Protein AF-A0A6C0KSQ7-F1 (afdb_monomer_lite)

pLDDT: mean 80.18, std 15.57, range [41.34, 97.38]

Radius of gyration: 13.92 Å; chains: 1; bounding box: 39×26×35 Å

Structure (mmCIF, N/CA/C/O backbone):
data_AF-A0A6C0KSQ7-F1
#
_entry.id   AF-A0A6C0KSQ7-F1
#
loop_
_atom_site.group_PDB
_atom_site.id
_atom_site.type_symbol
_atom_site.label_atom_id
_atom_site.label_alt_id
_atom_site.label_comp_id
_atom_site.label_asym_id
_atom_site.label_entity_id
_atom_site.label_seq_id
_atom_site.pdbx_PDB_ins_code
_atom_site.Cartn_x
_atom_site.Cartn_y
_atom_site.Cartn_z
_atom_site.occupancy
_atom_site.B_iso_or_equiv
_atom_site.auth_seq_id
_atom_site.auth_comp_id
_atom_site.auth_asym_id
_atom_site.auth_atom_id
_atom_site.pdbx_PDB_model_num
ATOM 1 N N . MET A 1 1 ? -7.533 5.084 -9.221 1.00 71.31 1 MET A N 1
ATOM 2 C CA . MET A 1 1 ? -8.174 4.295 -8.148 1.00 71.31 1 MET A CA 1
ATOM 3 C C . MET A 1 1 ? -7.887 4.978 -6.829 1.00 71.31 1 MET A C 1
ATOM 5 O O . MET A 1 1 ? -6.736 5.331 -6.601 1.00 71.31 1 MET A O 1
ATOM 9 N N . LEU A 1 2 ? -8.897 5.178 -5.988 1.00 74.69 2 LEU A N 1
ATOM 10 C CA . LEU A 1 2 ? -8.721 5.735 -4.649 1.00 74.69 2 LEU A CA 1
ATOM 11 C C . LEU A 1 2 ? -8.978 4.636 -3.612 1.00 74.69 2 LEU A C 1
ATOM 13 O O . LEU A 1 2 ? -9.936 3.876 -3.737 1.00 74.69 2 LEU A O 1
ATOM 17 N N . ILE A 1 3 ? -8.118 4.544 -2.597 1.00 82.00 3 ILE A N 1
ATOM 18 C CA . ILE A 1 3 ? -8.268 3.590 -1.493 1.00 82.00 3 ILE A CA 1
ATOM 19 C C . ILE A 1 3 ? -8.743 4.364 -0.269 1.00 82.00 3 ILE A C 1
ATOM 21 O O . ILE A 1 3 ? -8.006 5.170 0.303 1.00 82.00 3 ILE A O 1
ATOM 25 N N . LYS A 1 4 ? -9.978 4.110 0.150 1.00 84.62 4 LYS A N 1
ATOM 26 C CA . LYS A 1 4 ? -10.500 4.586 1.424 1.00 84.62 4 LYS A CA 1
ATOM 27 C C . LYS A 1 4 ? -10.107 3.602 2.511 1.00 84.62 4 LYS A C 1
ATOM 29 O O . LYS A 1 4 ? -10.353 2.404 2.387 1.00 84.62 4 LYS A O 1
ATOM 34 N N . VAL A 1 5 ? -9.540 4.121 3.590 1.00 87.12 5 VAL A N 1
ATOM 35 C CA . VAL A 1 5 ? -9.320 3.349 4.808 1.00 87.12 5 VAL A CA 1
ATOM 36 C C . VAL A 1 5 ? -10.257 3.895 5.883 1.00 87.12 5 VAL A C 1
ATOM 38 O O . VAL A 1 5 ? -10.464 5.098 5.994 1.00 87.12 5 VAL A O 1
ATOM 41 N N . ASN A 1 6 ? -10.902 3.015 6.640 1.00 85.75 6 ASN A N 1
ATOM 42 C CA . ASN A 1 6 ? -11.891 3.371 7.659 1.00 85.75 6 ASN A CA 1
ATOM 43 C C . ASN A 1 6 ? -11.322 3.166 9.068 1.00 85.75 6 ASN A C 1
ATOM 45 O O . ASN A 1 6 ? -12.011 2.708 9.974 1.00 85.75 6 ASN A O 1
ATOM 49 N N . VAL A 1 7 ? -10.045 3.506 9.259 1.00 83.75 7 VAL A N 1
ATOM 50 C CA . VAL A 1 7 ? -9.363 3.404 10.552 1.00 83.75 7 VAL A CA 1
ATOM 51 C C . VAL A 1 7 ? -8.900 4.795 10.979 1.00 83.75 7 VAL A C 1
ATOM 53 O O . VAL A 1 7 ? -8.182 5.474 10.244 1.00 83.75 7 VAL A O 1
ATOM 56 N N . LYS A 1 8 ? -9.314 5.229 12.179 1.00 80.69 8 LYS A N 1
ATOM 57 C CA . LYS A 1 8 ? -9.004 6.573 12.705 1.00 80.69 8 LYS A CA 1
ATOM 58 C C . LYS A 1 8 ? -7.499 6.812 12.842 1.00 80.69 8 LYS A C 1
ATOM 60 O O . LYS A 1 8 ? -7.022 7.887 12.495 1.00 80.69 8 LYS A O 1
ATOM 65 N N . THR A 1 9 ? -6.770 5.816 13.336 1.00 81.62 9 THR A N 1
ATOM 66 C CA . THR A 1 9 ? -5.320 5.861 13.537 1.00 81.62 9 THR A CA 1
ATOM 67 C C . THR A 1 9 ? -4.706 4.503 13.226 1.00 81.62 9 THR A C 1
ATOM 69 O O . THR A 1 9 ? -5.326 3.458 13.421 1.00 81.62 9 THR A O 1
ATOM 72 N N . ILE A 1 10 ? -3.467 4.510 12.752 1.00 85.06 10 ILE A N 1
ATOM 73 C CA . ILE A 1 10 ? -2.684 3.303 12.508 1.00 85.06 10 ILE A CA 1
ATOM 74 C C . ILE A 1 10 ? -1.338 3.459 13.211 1.00 85.06 10 ILE A C 1
ATOM 76 O O . ILE A 1 10 ? -0.736 4.531 13.177 1.00 85.06 10 ILE A O 1
ATOM 80 N N . ASN A 1 11 ? -0.900 2.419 13.918 1.00 88.38 11 ASN A N 1
ATOM 81 C CA . ASN A 1 11 ? 0.388 2.434 14.603 1.00 88.38 11 ASN A CA 1
ATOM 82 C C . ASN A 1 11 ? 1.519 2.017 13.647 1.00 88.38 11 ASN A C 1
ATOM 84 O O . ASN A 1 11 ? 1.278 1.468 12.568 1.00 88.38 11 ASN A O 1
ATOM 88 N N . LYS A 1 12 ? 2.765 2.269 14.061 1.00 87.94 12 LYS A N 1
ATOM 89 C CA . LYS A 1 12 ? 3.953 1.936 13.263 1.00 87.94 12 LYS A CA 1
ATOM 90 C C . LYS A 1 12 ? 4.070 0.441 12.966 1.00 87.94 12 LYS A C 1
ATOM 92 O O . LYS A 1 12 ? 4.475 0.095 11.864 1.00 87.94 12 LYS A O 1
ATOM 97 N N . ASP A 1 13 ? 3.651 -0.427 13.884 1.00 91.81 13 ASP A N 1
ATOM 98 C CA . ASP A 1 13 ? 3.728 -1.879 13.685 1.00 91.81 13 ASP A CA 1
ATOM 99 C C . ASP A 1 13 ? 2.824 -2.342 12.540 1.00 91.81 13 ASP A C 1
ATOM 101 O O . ASP A 1 13 ? 3.268 -3.060 11.648 1.00 91.81 13 ASP A O 1
ATOM 105 N N . LYS A 1 14 ? 1.572 -1.868 12.491 1.00 92.19 14 LYS A N 1
ATOM 106 C CA . LYS A 1 14 ? 0.663 -2.168 11.375 1.00 92.19 14 LYS A CA 1
ATOM 107 C C . LYS A 1 14 ? 1.162 -1.576 10.063 1.00 92.19 14 LYS A C 1
ATOM 109 O O . LYS A 1 14 ? 1.082 -2.239 9.035 1.00 92.19 14 LYS A O 1
ATOM 114 N N . LEU A 1 15 ? 1.698 -0.355 10.091 1.00 91.12 15 LEU A N 1
ATOM 115 C CA . LEU A 1 15 ? 2.318 0.250 8.910 1.00 91.12 15 LEU A CA 1
ATOM 116 C C . LEU A 1 15 ? 3.485 -0.598 8.390 1.00 91.12 15 LEU A C 1
ATOM 118 O O . LEU A 1 15 ? 3.579 -0.825 7.186 1.00 91.12 15 LEU A O 1
ATOM 122 N N . LYS A 1 16 ? 4.323 -1.124 9.290 1.00 93.19 16 LYS A N 1
ATOM 123 C CA . LYS A 1 16 ? 5.413 -2.033 8.933 1.00 93.19 16 LYS A CA 1
ATOM 124 C C . LYS A 1 16 ? 4.884 -3.325 8.308 1.00 93.19 16 LYS A C 1
ATOM 126 O O . LYS A 1 16 ? 5.373 -3.711 7.256 1.00 93.19 16 LYS A O 1
ATOM 131 N N . LEU A 1 17 ? 3.859 -3.948 8.891 1.00 95.81 17 LEU A N 1
ATOM 132 C CA . LEU A 1 17 ? 3.255 -5.167 8.336 1.00 95.81 17 LEU A CA 1
ATOM 133 C C . LEU A 1 17 ? 2.699 -4.957 6.920 1.00 95.81 17 LEU A C 1
ATOM 135 O O . LEU A 1 17 ? 2.813 -5.844 6.078 1.00 95.81 17 LEU A O 1
ATOM 139 N N . ILE A 1 18 ? 2.123 -3.783 6.639 1.00 95.31 18 ILE A N 1
ATOM 140 C CA . ILE A 1 18 ? 1.631 -3.435 5.296 1.00 95.31 18 ILE A CA 1
ATOM 141 C C . ILE A 1 18 ? 2.799 -3.364 4.307 1.00 95.31 18 ILE A C 1
ATOM 143 O O . ILE A 1 18 ? 2.709 -3.919 3.214 1.00 95.31 18 ILE A O 1
ATOM 147 N N . VAL A 1 19 ? 3.895 -2.711 4.701 1.00 95.00 19 VAL A N 1
ATOM 148 C CA . VAL A 1 19 ? 5.114 -2.598 3.887 1.00 95.00 19 VAL A CA 1
ATOM 149 C C . VAL A 1 19 ? 5.755 -3.965 3.646 1.00 95.00 19 VAL A C 1
ATOM 151 O O . VAL A 1 19 ? 6.086 -4.288 2.507 1.00 95.00 19 VAL A O 1
ATOM 154 N N . ASP A 1 20 ? 5.882 -4.786 4.689 1.00 96.44 20 ASP A N 1
ATOM 155 C CA . ASP A 1 20 ? 6.450 -6.132 4.594 1.00 96.44 20 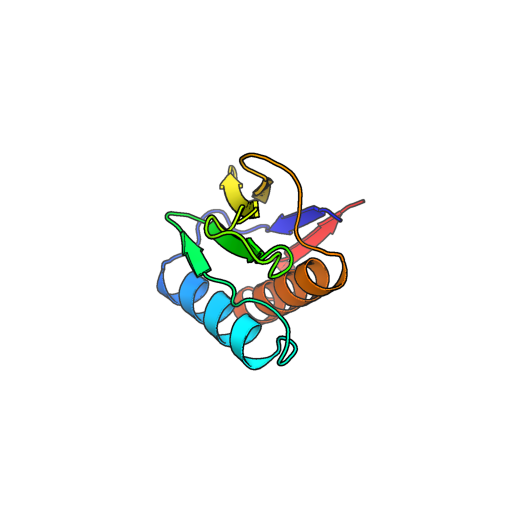ASP A CA 1
ATOM 156 C C . ASP A 1 20 ? 5.628 -7.003 3.630 1.00 96.44 20 ASP A C 1
ATOM 158 O O . ASP A 1 20 ? 6.190 -7.655 2.750 1.00 96.44 20 ASP A O 1
ATOM 162 N N . TYR A 1 21 ? 4.294 -6.973 3.745 1.00 97.38 21 TYR A N 1
ATOM 163 C CA . TYR A 1 21 ? 3.414 -7.733 2.857 1.00 97.38 21 TYR A CA 1
ATOM 164 C C . TYR A 1 21 ? 3.523 -7.261 1.404 1.00 97.38 21 TYR A C 1
ATOM 166 O O . TYR A 1 21 ? 3.654 -8.090 0.502 1.00 97.38 21 TYR A O 1
ATOM 174 N N . TYR A 1 22 ? 3.505 -5.946 1.170 1.00 96.06 22 TYR A N 1
ATOM 175 C CA . TYR A 1 22 ? 3.663 -5.380 -0.169 1.00 96.06 22 TYR A CA 1
ATOM 176 C C . TYR A 1 22 ? 4.980 -5.844 -0.798 1.00 96.06 22 TYR A C 1
ATOM 178 O O . TYR A 1 22 ? 4.994 -6.399 -1.895 1.00 96.06 22 TYR A O 1
ATOM 186 N N . ASN A 1 23 ? 6.094 -5.667 -0.084 1.00 95.75 23 ASN A N 1
ATOM 187 C CA . ASN A 1 23 ? 7.432 -5.951 -0.601 1.00 95.75 23 ASN A CA 1
ATOM 188 C C . ASN A 1 23 ? 7.703 -7.445 -0.796 1.00 95.75 23 ASN A C 1
ATOM 190 O O . ASN A 1 23 ? 8.524 -7.806 -1.635 1.00 95.75 23 ASN A O 1
ATOM 194 N N . LEU A 1 24 ? 6.993 -8.313 -0.074 1.00 96.88 24 LEU A N 1
ATOM 195 C CA . LEU A 1 24 ? 7.020 -9.758 -0.295 1.00 96.88 24 LEU A CA 1
ATOM 196 C C . LEU A 1 24 ? 6.271 -10.179 -1.572 1.00 96.88 24 LEU A C 1
ATOM 198 O O . LEU A 1 24 ? 6.539 -11.247 -2.119 1.00 96.88 24 LEU A O 1
ATOM 202 N N . LYS A 1 25 ? 5.288 -9.387 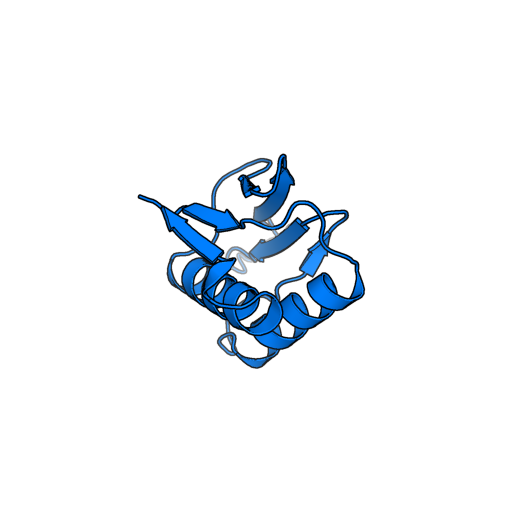-2.012 1.00 96.25 25 LYS A N 1
ATOM 203 C CA . LYS A 1 25 ? 4.336 -9.747 -3.077 1.00 96.25 25 LYS A CA 1
ATOM 204 C C . LYS A 1 25 ? 4.487 -8.934 -4.364 1.00 96.25 25 LYS A C 1
ATOM 206 O O . LYS A 1 25 ? 3.848 -9.286 -5.353 1.00 96.25 25 LYS A O 1
ATOM 211 N N . LYS A 1 26 ? 5.297 -7.874 -4.359 1.00 92.75 26 LYS A N 1
ATOM 212 C CA . LYS A 1 26 ? 5.614 -7.073 -5.549 1.00 92.75 26 LYS A CA 1
ATOM 213 C C . LYS A 1 26 ? 6.339 -7.902 -6.614 1.00 92.75 26 LYS A C 1
ATOM 215 O O . LYS A 1 26 ? 6.954 -8.923 -6.293 1.00 92.75 26 LYS A O 1
ATOM 220 N N . SER A 1 27 ? 6.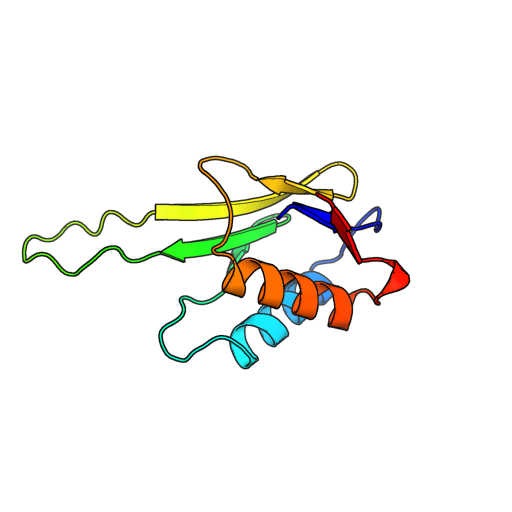323 -7.438 -7.862 1.00 89.62 27 SER A N 1
ATOM 221 C CA . SER A 1 27 ? 7.163 -8.030 -8.904 1.00 89.62 27 SER A CA 1
ATOM 222 C C . SER A 1 27 ? 8.651 -7.841 -8.585 1.00 89.62 27 SER A C 1
ATOM 224 O O . SER A 1 27 ? 9.049 -6.956 -7.815 1.00 89.62 27 SER A O 1
ATOM 226 N N . ILE A 1 28 ? 9.498 -8.668 -9.196 1.00 87.75 28 ILE A N 1
ATOM 227 C CA . ILE A 1 28 ? 10.952 -8.544 -9.059 1.00 87.75 28 ILE A CA 1
ATOM 228 C C . ILE A 1 28 ? 11.452 -7.190 -9.583 1.00 87.75 28 ILE A C 1
ATOM 230 O O . ILE A 1 28 ? 12.328 -6.593 -8.963 1.00 87.75 28 ILE A O 1
ATOM 234 N N . ASP A 1 29 ? 10.815 -6.679 -10.638 1.00 84.69 29 ASP A N 1
ATOM 235 C CA . ASP A 1 29 ? 11.158 -5.413 -11.295 1.00 84.69 29 ASP A CA 1
ATOM 236 C C . ASP A 1 29 ? 10.501 -4.184 -10.645 1.00 84.69 29 ASP A C 1
ATOM 238 O O . ASP A 1 29 ? 10.808 -3.049 -11.010 1.00 84.69 29 ASP A O 1
ATOM 242 N N . ASP A 1 30 ? 9.584 -4.390 -9.694 1.00 84.69 30 ASP A N 1
ATOM 243 C CA . ASP A 1 30 ? 8.905 -3.288 -9.017 1.00 84.69 30 ASP A CA 1
ATOM 244 C C . ASP A 1 30 ? 9.790 -2.684 -7.928 1.00 84.69 30 ASP A C 1
ATOM 246 O O . ASP A 1 30 ? 10.466 -3.386 -7.172 1.00 84.69 30 ASP A O 1
ATOM 250 N N . GLU A 1 31 ? 9.724 -1.368 -7.783 1.00 87.50 31 GLU A N 1
ATOM 251 C CA . GLU A 1 31 ? 10.393 -0.657 -6.698 1.00 87.50 31 GLU A CA 1
ATOM 252 C C . GLU A 1 31 ? 9.698 -0.960 -5.353 1.00 87.50 31 GLU A C 1
ATOM 254 O O . GLU A 1 31 ? 8.478 -1.175 -5.308 1.00 87.50 31 GLU A O 1
ATOM 259 N N . PRO A 1 32 ? 10.446 -1.023 -4.238 1.00 91.31 32 PRO A N 1
ATOM 260 C CA . PRO A 1 32 ? 9.871 -1.332 -2.939 1.00 91.31 32 PRO A CA 1
ATOM 261 C C . PRO A 1 32 ? 8.970 -0.200 -2.428 1.00 91.31 32 PRO A C 1
ATOM 263 O O . PRO A 1 32 ? 9.205 0.986 -2.667 1.00 91.31 32 PRO A O 1
ATOM 266 N N . LEU A 1 33 ? 7.954 -0.584 -1.658 1.00 92.31 33 LEU A N 1
ATOM 267 C CA . LEU A 1 33 ? 7.188 0.332 -0.830 1.00 92.31 33 LEU A CA 1
ATOM 268 C C . LEU A 1 33 ? 8.021 0.713 0.392 1.00 92.31 33 LEU A C 1
ATOM 270 O O . LEU A 1 33 ? 8.502 -0.147 1.131 1.00 92.31 33 LEU A O 1
ATOM 274 N N . GLU A 1 34 ? 8.150 2.009 0.626 1.00 91.38 34 GLU A N 1
ATOM 275 C CA . GLU A 1 34 ? 8.836 2.585 1.772 1.00 91.38 34 GLU A CA 1
ATOM 276 C C . GLU A 1 34 ? 7.829 3.205 2.740 1.00 91.38 34 GLU A C 1
ATOM 278 O O . GLU A 1 34 ? 6.823 3.805 2.342 1.00 91.38 34 GLU A O 1
ATOM 283 N N . LEU A 1 35 ? 8.131 3.097 4.035 1.00 89.19 35 LEU A N 1
ATOM 284 C CA . LEU A 1 35 ? 7.402 3.805 5.077 1.00 89.19 35 LEU A CA 1
ATOM 285 C C . LEU A 1 35 ? 7.894 5.253 5.160 1.00 89.19 35 LEU A C 1
ATOM 287 O O . LEU A 1 35 ? 9.081 5.502 5.358 1.00 89.19 35 LEU A O 1
ATOM 291 N N . ILE A 1 36 ? 6.970 6.207 5.098 1.00 85.50 36 ILE A N 1
ATOM 292 C CA . ILE A 1 36 ? 7.224 7.618 5.422 1.00 85.50 36 ILE A CA 1
ATOM 293 C C . ILE A 1 36 ? 6.335 8.023 6.597 1.00 85.50 36 ILE A C 1
ATOM 295 O O . ILE A 1 36 ? 5.288 7.413 6.774 1.00 85.50 36 ILE A O 1
ATOM 299 N N . ASN A 1 37 ? 6.721 9.048 7.372 1.00 82.06 37 ASN A N 1
ATOM 300 C CA . ASN A 1 37 ? 6.005 9.603 8.542 1.00 82.06 37 ASN A CA 1
ATOM 301 C C . ASN A 1 37 ? 4.668 8.916 8.892 1.00 82.06 37 ASN A C 1
ATOM 303 O O . ASN A 1 37 ? 4.637 8.040 9.752 1.00 82.06 37 ASN A O 1
ATOM 307 N N . ASN A 1 38 ? 3.594 9.288 8.184 1.00 81.69 38 ASN A N 1
ATOM 308 C CA . ASN A 1 38 ? 2.249 8.723 8.325 1.00 81.69 38 ASN A CA 1
ATOM 309 C C . ASN A 1 38 ? 1.729 8.168 6.990 1.00 81.69 38 ASN A C 1
ATOM 311 O O . ASN A 1 38 ? 0.593 8.435 6.612 1.00 81.69 38 ASN A O 1
ATOM 315 N N . GLY A 1 39 ? 2.549 7.491 6.198 1.00 87.00 39 GLY A N 1
ATOM 316 C CA . GLY A 1 39 ? 2.177 7.152 4.832 1.00 87.00 39 GLY A CA 1
ATOM 317 C C . GLY A 1 39 ? 3.112 6.175 4.149 1.00 87.00 39 GLY A C 1
ATOM 318 O O . GLY A 1 39 ? 3.984 5.576 4.770 1.00 87.00 39 GLY A O 1
ATOM 319 N N . PHE A 1 40 ? 2.939 6.052 2.843 1.00 89.12 40 PHE A N 1
ATOM 320 C CA . PHE A 1 40 ? 3.717 5.150 2.010 1.00 89.12 40 PHE A CA 1
ATOM 321 C C . PHE A 1 40 ? 4.276 5.888 0.806 1.00 89.12 40 PHE A C 1
ATOM 323 O O . PHE A 1 40 ? 3.634 6.805 0.283 1.00 89.12 40 PHE A O 1
ATOM 330 N N . LYS A 1 41 ? 5.450 5.463 0.354 1.00 88.12 41 LYS A N 1
ATOM 331 C CA . LYS A 1 41 ? 6.139 6.015 -0.808 1.00 88.12 41 LYS A CA 1
ATOM 332 C C . LYS A 1 41 ? 6.668 4.894 -1.697 1.00 88.12 41 LYS A C 1
ATOM 334 O O . LYS A 1 41 ? 7.138 3.887 -1.187 1.00 88.12 41 LYS A O 1
ATOM 339 N N . ILE A 1 42 ? 6.640 5.104 -3.010 1.00 84.19 42 ILE A N 1
ATOM 340 C CA . ILE A 1 42 ? 7.440 4.346 -3.980 1.00 84.19 42 ILE A CA 1
ATOM 341 C C . ILE A 1 42 ? 8.314 5.344 -4.730 1.00 84.19 42 ILE A C 1
ATOM 343 O O . ILE A 1 42 ? 7.833 6.382 -5.203 1.00 84.19 42 ILE A O 1
ATOM 347 N N . GLN A 1 43 ? 9.605 5.046 -4.822 1.00 80.50 43 GLN A N 1
ATOM 348 C CA . GLN A 1 43 ? 10.536 5.829 -5.618 1.00 80.50 43 GLN A CA 1
ATOM 349 C C . GLN A 1 43 ? 10.722 5.159 -6.975 1.00 80.50 43 GLN A C 1
ATOM 351 O O . GLN A 1 43 ? 11.256 4.064 -7.048 1.00 80.50 43 GLN A O 1
ATOM 356 N N . LEU A 1 44 ? 10.271 5.813 -8.044 1.00 74.44 44 LEU A N 1
ATOM 357 C CA . LEU A 1 44 ? 10.396 5.280 -9.394 1.00 74.44 44 LEU A CA 1
ATOM 358 C C . LEU A 1 44 ? 11.707 5.742 -10.021 1.00 74.44 44 LEU A C 1
ATOM 360 O O . LEU A 1 44 ? 11.957 6.943 -10.148 1.00 74.44 44 LEU A O 1
ATOM 364 N N . SER A 1 45 ? 12.512 4.783 -10.456 1.00 62.75 45 SER A N 1
ATOM 365 C CA . SER A 1 45 ? 13.672 5.033 -11.300 1.00 62.75 45 SER A CA 1
ATOM 366 C C . SER A 1 45 ? 13.202 5.196 -12.752 1.00 62.75 45 SER A C 1
ATOM 368 O O . SER A 1 45 ? 12.793 4.221 -13.380 1.00 62.75 45 SER A O 1
ATOM 370 N N . TYR A 1 46 ? 13.228 6.411 -13.313 1.00 55.81 46 TYR A N 1
ATOM 371 C CA . TYR A 1 46 ? 13.119 6.562 -14.771 1.00 55.81 46 TYR A CA 1
ATOM 372 C C . TYR A 1 46 ? 14.431 6.124 -15.439 1.00 55.81 46 TYR A C 1
ATOM 374 O O . TYR A 1 46 ? 15.490 6.138 -14.810 1.00 55.81 46 TYR A O 1
ATOM 382 N N . MET A 1 47 ? 14.321 5.652 -16.687 1.00 48.25 47 MET A N 1
ATOM 383 C CA . MET A 1 47 ? 15.363 4.948 -17.443 1.00 48.25 47 MET A CA 1
ATOM 384 C C . MET A 1 47 ? 16.792 5.465 -17.211 1.00 48.25 47 MET A C 1
ATOM 386 O O . MET A 1 47 ? 17.047 6.666 -17.239 1.00 48.25 47 MET A O 1
ATOM 390 N N . LYS A 1 48 ? 17.736 4.518 -17.106 1.00 43.75 48 LYS A N 1
ATOM 391 C CA . LYS A 1 48 ? 19.183 4.715 -17.284 1.00 43.75 48 LYS A CA 1
ATOM 392 C C . LYS A 1 48 ? 19.481 5.313 -18.674 1.00 43.75 48 LYS A C 1
ATOM 394 O O . LYS A 1 48 ? 19.855 4.592 -19.593 1.00 43.75 48 LYS A O 1
ATOM 399 N N . GLY A 1 49 ? 19.305 6.620 -18.839 1.00 42.56 49 GLY A N 1
ATOM 400 C CA . GLY A 1 49 ? 19.976 7.408 -19.873 1.00 42.56 49 GLY A CA 1
ATOM 401 C C . GLY A 1 49 ? 21.385 7.757 -19.391 1.00 42.56 49 GLY A C 1
ATOM 402 O O . GLY A 1 49 ? 21.579 8.013 -18.211 1.00 42.56 49 GLY A O 1
ATOM 403 N N . GLN A 1 50 ? 22.373 7.718 -20.283 1.00 43.41 50 GLN A N 1
ATOM 404 C CA . GLN A 1 50 ? 23.824 7.731 -20.020 1.00 43.41 50 GLN A CA 1
ATOM 405 C C . GLN A 1 50 ? 24.429 8.965 -19.312 1.00 43.41 50 GLN A C 1
ATOM 407 O O . GLN A 1 50 ? 25.649 9.101 -19.288 1.00 43.41 50 GLN A O 1
ATOM 412 N N . PHE A 1 51 ? 23.643 9.841 -18.694 1.00 41.34 51 PHE A N 1
ATOM 413 C CA . PHE A 1 51 ? 24.167 11.005 -17.984 1.00 41.34 51 PHE A CA 1
ATOM 414 C C . PHE A 1 51 ? 23.606 11.027 -16.568 1.00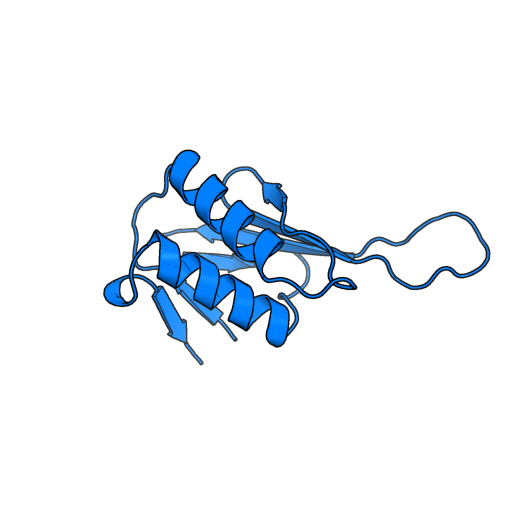 41.34 51 PHE A C 1
ATOM 416 O O . PHE A 1 51 ? 22.396 11.010 -16.364 1.00 41.34 51 PHE A O 1
ATOM 423 N N . GLY A 1 52 ? 24.520 10.965 -15.600 1.00 43.19 52 GLY A N 1
ATOM 424 C CA . GLY A 1 52 ? 24.223 10.902 -14.180 1.00 43.19 52 GLY A CA 1
ATOM 425 C C . GLY A 1 52 ? 23.480 12.140 -13.701 1.00 43.19 52 GLY A C 1
ATOM 426 O O . GLY A 1 52 ? 24.099 13.132 -13.359 1.00 43.19 52 GLY A O 1
ATOM 427 N N . ASP A 1 53 ? 22.161 12.041 -13.674 1.00 42.97 53 ASP A N 1
ATOM 428 C CA . ASP A 1 53 ? 21.320 12.449 -12.558 1.00 42.97 53 ASP A CA 1
ATOM 429 C C . ASP A 1 53 ? 19.998 11.697 -12.722 1.00 42.97 53 ASP A C 1
ATOM 431 O O . ASP A 1 53 ? 19.265 11.862 -13.696 1.00 42.97 53 ASP A O 1
ATOM 435 N N . HIS A 1 54 ? 19.733 10.759 -11.814 1.00 44.97 54 HIS A N 1
ATOM 436 C CA . HIS A 1 54 ? 18.482 10.016 -11.842 1.00 44.97 54 HIS A CA 1
ATOM 437 C C . HIS A 1 54 ? 17.357 10.954 -11.401 1.00 44.97 54 HIS A C 1
ATOM 439 O O . HIS A 1 54 ? 17.178 11.168 -10.200 1.00 44.97 54 HIS A O 1
ATOM 445 N N . ASP A 1 55 ? 16.566 11.451 -12.349 1.00 50.34 55 ASP A N 1
ATOM 446 C CA . ASP A 1 55 ? 15.269 12.063 -12.060 1.00 50.34 55 ASP A CA 1
ATOM 447 C C . ASP A 1 55 ? 14.336 10.986 -11.492 1.00 50.34 55 ASP A C 1
ATOM 449 O O . ASP A 1 55 ? 13.632 10.255 -12.196 1.00 50.34 55 ASP A O 1
ATOM 453 N N . LYS A 1 56 ? 14.385 10.822 -10.170 1.00 55.09 56 LYS A N 1
ATOM 454 C CA . LYS A 1 56 ? 13.534 9.881 -9.448 1.00 55.09 56 LYS A CA 1
ATOM 455 C C . LYS A 1 56 ? 12.193 10.548 -9.175 1.00 55.09 56 LYS A C 1
ATOM 457 O O . LYS A 1 56 ? 12.098 11.433 -8.324 1.00 55.09 56 LYS A O 1
ATOM 462 N N . MET A 1 57 ? 11.132 10.086 -9.834 1.00 62.34 57 MET A N 1
ATOM 463 C CA . MET A 1 57 ? 9.780 10.508 -9.470 1.00 62.34 57 MET A CA 1
ATOM 464 C C . MET A 1 57 ? 9.362 9.813 -8.170 1.00 62.34 57 MET A C 1
ATOM 466 O O . MET A 1 57 ? 9.384 8.587 -8.056 1.00 62.34 57 MET A O 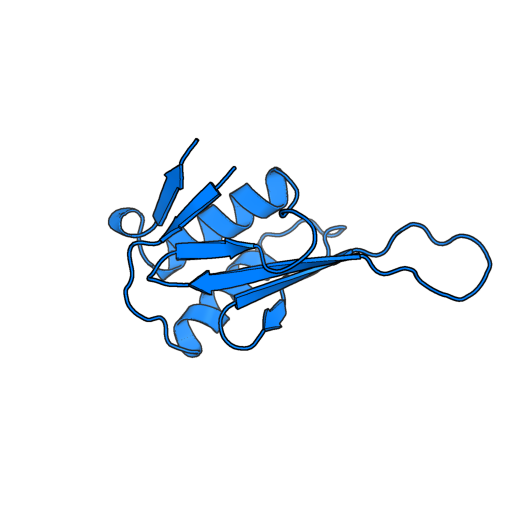1
ATOM 470 N N . CYS A 1 58 ? 8.980 10.605 -7.172 1.00 60.62 58 CYS A N 1
ATOM 471 C CA . CYS A 1 58 ? 8.471 10.117 -5.896 1.00 60.62 58 CYS A CA 1
ATOM 472 C C . CYS A 1 58 ? 6.943 10.114 -5.918 1.00 60.62 58 CYS A C 1
ATOM 474 O O . CYS A 1 58 ? 6.332 11.175 -6.041 1.00 60.62 58 CYS A O 1
ATOM 476 N N . LYS A 1 59 ? 6.331 8.942 -5.732 1.00 76.94 59 LYS A N 1
ATOM 477 C CA . LYS A 1 59 ? 4.885 8.801 -5.536 1.00 76.94 59 LYS A CA 1
ATOM 478 C C . LYS A 1 59 ? 4.609 8.494 -4.078 1.00 76.94 59 LYS A C 1
ATOM 480 O O . LYS A 1 59 ? 5.193 7.559 -3.536 1.00 76.94 59 LYS A O 1
ATOM 485 N N . GLN A 1 60 ? 3.729 9.260 -3.439 1.00 81.19 60 GLN A N 1
ATOM 486 C CA . GLN A 1 60 ? 3.443 9.085 -2.018 1.00 81.19 60 GLN A CA 1
ATOM 487 C C . GLN A 1 60 ? 1.965 9.279 -1.678 1.00 81.19 60 GLN A C 1
ATOM 489 O O . GLN A 1 60 ? 1.257 10.101 -2.264 1.00 81.19 60 GLN A O 1
ATOM 494 N N . VAL A 1 61 ? 1.516 8.538 -0.672 1.00 84.38 61 VAL A N 1
ATOM 495 C CA . VAL A 1 61 ? 0.226 8.728 -0.005 1.00 84.38 61 VAL A CA 1
ATOM 496 C C . VAL A 1 61 ? 0.461 8.906 1.480 1.00 84.38 61 VAL A C 1
ATOM 498 O O . VAL A 1 61 ? 1.304 8.238 2.069 1.00 84.38 61 VAL A O 1
ATOM 501 N N . GLN A 1 62 ? -0.296 9.799 2.095 1.00 84.94 62 GLN A N 1
ATOM 502 C CA . GLN A 1 62 ? -0.261 10.051 3.527 1.00 84.94 62 GLN A CA 1
ATOM 503 C C . GLN A 1 62 ? -1.646 9.872 4.130 1.00 84.94 62 GLN A C 1
ATOM 505 O O . GLN A 1 62 ? -2.664 10.140 3.490 1.00 84.94 62 GLN A O 1
ATOM 510 N N . TRP A 1 63 ? -1.667 9.428 5.380 1.00 82.81 63 TRP A N 1
ATOM 511 C CA . TRP A 1 63 ? -2.871 9.337 6.182 1.00 82.81 63 TRP A CA 1
ATOM 512 C C . TRP A 1 63 ? -3.406 10.734 6.471 1.00 82.81 63 TRP A C 1
ATOM 514 O O . TRP A 1 63 ? -2.721 11.568 7.064 1.00 82.81 63 TRP A O 1
ATOM 524 N N . ASN A 1 64 ? -4.652 10.974 6.092 1.00 78.50 64 ASN A N 1
ATOM 525 C CA . ASN A 1 64 ? -5.366 12.210 6.347 1.00 78.50 64 ASN A CA 1
ATOM 526 C C . ASN A 1 64 ? -6.839 11.903 6.633 1.00 78.50 64 ASN A C 1
ATOM 528 O O . ASN A 1 64 ? -7.538 11.329 5.799 1.00 78.50 64 ASN A O 1
ATOM 532 N N . LYS A 1 65 ? -7.316 12.278 7.828 1.00 75.00 65 LYS A N 1
ATOM 533 C CA . LYS A 1 65 ? -8.713 12.078 8.271 1.00 75.00 65 LYS A CA 1
ATOM 534 C C . LYS A 1 65 ? -9.225 10.642 8.042 1.00 75.00 65 LYS A C 1
ATOM 536 O O . LYS A 1 65 ? -10.342 10.430 7.581 1.00 75.00 65 LYS A O 1
ATOM 541 N N . GLY A 1 66 ? -8.384 9.653 8.349 1.00 71.50 66 GLY A N 1
ATOM 542 C CA . GLY A 1 66 ? -8.676 8.226 8.175 1.00 71.50 66 GLY A CA 1
ATOM 543 C C . GLY A 1 66 ? -8.417 7.683 6.769 1.00 71.50 66 GLY A C 1
ATOM 544 O O . GLY A 1 66 ? -8.284 6.480 6.617 1.00 71.50 66 GLY A O 1
ATOM 545 N N . CYS A 1 67 ? -8.272 8.537 5.757 1.00 75.19 67 CYS A N 1
ATOM 546 C CA . CYS A 1 67 ? -8.064 8.129 4.370 1.00 75.19 67 CYS A CA 1
ATOM 547 C C . CYS A 1 67 ? -6.586 8.207 3.967 1.00 75.19 67 CYS A C 1
ATOM 549 O O . CYS A 1 67 ? -5.833 9.014 4.506 1.00 75.19 67 CYS A O 1
ATOM 551 N N . LEU A 1 68 ? -6.181 7.423 2.965 1.00 79.62 68 LEU A N 1
ATOM 552 C CA . LEU A 1 68 ? -4.915 7.639 2.264 1.00 79.62 68 LEU A CA 1
ATOM 553 C C . LEU A 1 68 ? -5.126 8.682 1.167 1.00 79.62 68 LEU A C 1
ATOM 555 O O . LEU A 1 68 ? -5.845 8.442 0.201 1.00 79.62 68 LEU A O 1
ATOM 559 N N . SER A 1 69 ? -4.500 9.844 1.317 1.00 77.69 69 SER A N 1
ATOM 560 C CA . SER A 1 69 ? -4.529 10.928 0.332 1.00 77.69 69 SER A CA 1
ATOM 561 C C . SER A 1 69 ? -3.163 11.104 -0.317 1.00 77.69 69 SER A C 1
ATOM 563 O O . SER A 1 69 ? -2.145 11.052 0.373 1.00 77.69 69 SER A O 1
ATOM 565 N N . SER A 1 70 ? -3.123 11.346 -1.627 1.00 73.56 70 SER A N 1
ATOM 566 C CA . SER A 1 70 ? -1.884 11.707 -2.323 1.00 73.56 70 SER A CA 1
ATOM 567 C C . SER A 1 70 ? -1.356 13.044 -1.811 1.00 73.56 70 SER A C 1
ATOM 569 O O . SER A 1 70 ? -2.125 14.000 -1.704 1.00 73.56 70 SER A O 1
ATOM 571 N N . ASN A 1 71 ? -0.056 13.132 -1.550 1.00 66.69 71 ASN A N 1
ATOM 572 C CA . ASN A 1 71 ? 0.605 14.396 -1.242 1.00 66.69 71 ASN A CA 1
ATOM 573 C C . ASN A 1 71 ? 1.704 14.593 -2.294 1.00 66.69 71 ASN A C 1
ATOM 575 O O . ASN A 1 71 ? 2.577 13.740 -2.375 1.00 66.69 71 ASN A O 1
ATOM 579 N N . SER A 1 72 ? 1.621 15.640 -3.125 1.00 53.22 72 SER A N 1
ATOM 580 C CA . SER A 1 72 ? 2.433 15.844 -4.351 1.00 53.22 72 SER A CA 1
ATOM 581 C C . SER A 1 72 ? 2.328 14.731 -5.430 1.00 53.22 72 SER A C 1
ATOM 583 O O . SER A 1 72 ? 1.868 13.626 -5.168 1.00 53.22 72 SER A O 1
ATOM 585 N N . TYR A 1 73 ? 2.617 15.097 -6.692 1.00 48.53 73 TYR A N 1
ATOM 586 C CA . TYR A 1 73 ? 2.360 14.374 -7.959 1.00 48.53 73 TYR A CA 1
ATOM 587 C C . TYR A 1 73 ? 1.963 12.874 -7.879 1.00 48.53 73 TYR A C 1
ATOM 589 O O . TYR A 1 73 ? 2.797 11.986 -7.766 1.00 48.53 73 TYR A O 1
ATOM 597 N N . ILE A 1 74 ? 0.650 12.645 -8.022 1.00 55.47 74 ILE A N 1
ATOM 598 C CA . ILE A 1 74 ? -0.075 11.514 -8.643 1.00 55.47 74 ILE A CA 1
ATOM 599 C C . ILE A 1 74 ? 0.417 10.073 -8.369 1.00 55.47 74 ILE A C 1
ATOM 601 O O . ILE A 1 74 ? 1.410 9.594 -8.907 1.00 55.47 74 ILE A O 1
ATOM 605 N N . SER A 1 75 ? -0.461 9.372 -7.641 1.00 63.03 75 SER A N 1
ATOM 606 C CA . SER A 1 75 ? -0.847 7.947 -7.658 1.00 63.03 75 SER A CA 1
ATOM 607 C C . SER A 1 75 ? 0.142 6.878 -8.133 1.00 63.03 75 SER A C 1
ATOM 609 O O . SER A 1 75 ? 0.656 6.887 -9.252 1.00 63.03 75 SER A O 1
ATOM 611 N N . PHE A 1 76 ? 0.243 5.843 -7.303 1.00 73.75 76 PHE A N 1
ATOM 612 C CA . PHE A 1 76 ? 0.650 4.478 -7.639 1.00 73.75 76 PHE A CA 1
ATOM 613 C C . PHE A 1 76 ? 0.127 4.036 -9.018 1.00 73.75 76 PHE A C 1
ATOM 615 O O . PHE A 1 76 ? -0.975 4.418 -9.430 1.00 73.75 76 PHE A O 1
ATOM 622 N N . LYS A 1 77 ? 0.904 3.220 -9.740 1.00 78.75 77 LYS A N 1
ATOM 623 C CA . LYS A 1 77 ? 0.410 2.490 -10.921 1.00 78.75 77 LYS A CA 1
ATOM 624 C C . LYS A 1 77 ? -0.804 1.645 -10.531 1.00 78.75 77 LYS A C 1
ATOM 626 O O . LYS A 1 77 ? -1.064 1.415 -9.350 1.00 78.75 77 LYS A O 1
ATOM 631 N N . TYR A 1 78 ? -1.559 1.181 -11.521 1.00 82.38 78 TYR A N 1
ATOM 632 C CA . TYR A 1 78 ? -2.751 0.376 -11.260 1.00 82.38 78 TYR A CA 1
ATOM 633 C C . TYR A 1 78 ? -2.427 -0.876 -10.427 1.00 82.38 78 TYR A C 1
ATOM 635 O O . TYR A 1 78 ? -3.017 -1.060 -9.364 1.00 82.38 78 TYR A O 1
ATOM 643 N N . ASP A 1 79 ? -1.415 -1.644 -10.833 1.00 86.06 79 ASP A N 1
ATOM 644 C CA . ASP A 1 79 ? -1.010 -2.869 -10.132 1.00 86.06 79 ASP A CA 1
ATOM 645 C C . ASP A 1 79 ? -0.423 -2.581 -8.745 1.00 86.06 79 ASP A C 1
ATOM 647 O O . ASP A 1 79 ? -0.793 -3.229 -7.769 1.00 86.06 79 ASP A O 1
ATOM 651 N N . GLU A 1 80 ? 0.398 -1.533 -8.616 1.00 86.19 80 GLU A N 1
ATOM 652 C CA . GLU A 1 80 ? 0.906 -1.054 -7.322 1.00 86.19 80 GLU A CA 1
ATOM 653 C C . GLU A 1 80 ? -0.248 -0.635 -6.391 1.00 86.19 80 GLU A C 1
ATOM 655 O O . GLU A 1 80 ? -0.235 -0.909 -5.193 1.00 86.19 80 GLU A O 1
ATOM 660 N N . SER A 1 81 ? -1.293 -0.003 -6.934 1.00 86.56 81 SER A N 1
ATOM 661 C CA . SER A 1 81 ? -2.478 0.391 -6.168 1.00 86.56 81 SER A CA 1
ATOM 662 C C . SER A 1 81 ? -3.277 -0.829 -5.708 1.00 86.56 81 SER A C 1
ATOM 664 O O . SER A 1 81 ? -3.762 -0.852 -4.577 1.00 86.56 81 SER A O 1
ATOM 666 N N . LEU A 1 82 ? -3.427 -1.846 -6.563 1.00 90.31 82 LEU A N 1
ATOM 667 C CA . LEU A 1 82 ? -4.085 -3.105 -6.206 1.00 90.31 82 LEU A CA 1
ATOM 668 C C . LEU A 1 82 ? -3.293 -3.863 -5.143 1.00 90.31 82 LEU A C 1
ATOM 670 O O . LEU A 1 82 ? -3.878 -4.371 -4.185 1.00 90.31 82 LEU A O 1
ATOM 674 N N . LEU A 1 83 ? -1.968 -3.890 -5.266 1.00 93.19 83 LEU A N 1
ATOM 675 C CA . LEU A 1 83 ? -1.099 -4.522 -4.287 1.00 93.19 83 LEU A CA 1
ATOM 676 C C . LEU A 1 83 ? -1.124 -3.776 -2.951 1.00 93.19 83 LEU A C 1
ATOM 678 O O . LEU A 1 83 ? -1.217 -4.405 -1.895 1.00 93.19 83 LEU A O 1
ATOM 682 N N . LEU A 1 84 ? -1.126 -2.442 -2.971 1.00 92.00 84 LEU A N 1
ATOM 683 C CA . LEU A 1 84 ? -1.297 -1.627 -1.771 1.00 92.00 84 LEU A CA 1
ATOM 684 C C . LEU A 1 84 ? -2.661 -1.883 -1.118 1.00 92.00 84 LEU A C 1
ATOM 686 O O . LEU A 1 84 ? -2.730 -2.072 0.095 1.00 92.00 84 LEU A O 1
ATOM 690 N N . PHE A 1 85 ? -3.737 -1.963 -1.905 1.00 92.06 85 PHE A N 1
ATOM 691 C CA . PHE A 1 85 ? -5.067 -2.328 -1.412 1.00 92.06 85 PHE A CA 1
ATOM 692 C C . PHE A 1 85 ? -5.080 -3.719 -0.763 1.00 92.06 85 PHE A C 1
ATOM 694 O O . PHE A 1 85 ? -5.611 -3.871 0.340 1.00 92.06 85 PHE A O 1
ATOM 701 N N . ALA A 1 86 ? -4.471 -4.720 -1.402 1.00 95.06 86 ALA A N 1
ATOM 702 C CA . ALA A 1 86 ? -4.367 -6.074 -0.862 1.00 95.06 86 ALA A CA 1
ATOM 703 C C . ALA A 1 86 ? -3.563 -6.100 0.447 1.00 95.06 86 ALA A C 1
ATOM 705 O O . ALA A 1 86 ? -3.981 -6.733 1.414 1.00 95.06 86 ALA A O 1
ATOM 706 N N . SER A 1 87 ? -2.462 -5.349 0.506 1.00 95.31 87 SER A N 1
ATOM 707 C CA . SER A 1 87 ? -1.605 -5.228 1.693 1.00 95.31 87 SER A CA 1
ATOM 708 C C . SER A 1 87 ? -2.346 -4.572 2.861 1.00 95.31 87 SER A C 1
ATOM 710 O O . SER A 1 87 ? -2.327 -5.071 3.986 1.00 95.31 87 SER A O 1
ATOM 712 N N . LEU A 1 88 ? -3.071 -3.483 2.592 1.00 94.06 88 LEU A N 1
ATOM 713 C CA . LEU A 1 88 ? -3.921 -2.809 3.576 1.00 94.06 88 LEU A CA 1
ATOM 714 C C . LEU A 1 88 ? -5.030 -3.733 4.076 1.00 94.06 88 LEU A C 1
ATOM 716 O O . LEU A 1 88 ? -5.255 -3.831 5.279 1.00 94.06 88 LEU A O 1
ATOM 720 N N . THR A 1 89 ? -5.703 -4.426 3.164 1.00 95.38 89 THR A N 1
ATOM 721 C CA . THR A 1 89 ? -6.793 -5.356 3.477 1.00 95.38 89 THR A CA 1
ATOM 722 C C . THR A 1 89 ? -6.310 -6.527 4.325 1.00 95.38 89 THR A C 1
ATOM 724 O O . THR A 1 89 ? -6.990 -6.918 5.272 1.00 95.38 89 THR A O 1
ATOM 727 N N . HIS A 1 90 ? -5.121 -7.053 4.031 1.00 96.44 90 HIS A N 1
ATOM 728 C CA . HIS A 1 90 ? -4.510 -8.139 4.787 1.00 96.44 90 HIS A CA 1
ATOM 729 C C . HIS A 1 90 ? -4.259 -7.756 6.253 1.00 96.44 90 HIS A C 1
ATOM 731 O O . HIS A 1 90 ? -4.562 -8.533 7.154 1.00 96.44 90 HIS A O 1
ATOM 737 N N . VAL A 1 91 ? -3.751 -6.545 6.503 1.00 95.00 91 VAL A N 1
ATOM 738 C CA . VAL A 1 91 ? -3.365 -6.106 7.857 1.00 95.00 91 VAL A CA 1
ATOM 739 C C . VAL A 1 91 ? -4.521 -5.471 8.631 1.00 95.00 91 VAL A C 1
ATOM 741 O O . VAL A 1 91 ? -4.610 -5.606 9.852 1.00 95.00 91 VAL A O 1
ATOM 744 N N . LEU A 1 92 ? -5.400 -4.738 7.949 1.00 92.50 92 LEU A N 1
ATOM 745 C CA . LEU A 1 92 ? -6.486 -3.982 8.579 1.00 92.50 92 LEU A CA 1
ATOM 746 C C . LEU A 1 92 ? -7.823 -4.725 8.555 1.00 92.50 92 LEU A C 1
ATOM 748 O O . LEU A 1 92 ? -8.706 -4.371 9.332 1.00 92.50 92 LEU A O 1
ATOM 752 N N . GLY A 1 93 ? -7.973 -5.746 7.713 1.00 93.19 93 GLY A N 1
ATOM 753 C CA . GLY A 1 93 ? -9.231 -6.446 7.472 1.00 93.19 93 GLY A CA 1
ATOM 754 C C . GLY A 1 93 ? -10.055 -5.803 6.352 1.00 93.19 93 GLY A C 1
ATOM 755 O O . GLY A 1 93 ? -10.087 -4.581 6.195 1.00 93.19 93 GLY A O 1
ATOM 756 N N . VAL A 1 94 ? -10.759 -6.644 5.590 1.00 92.06 94 VAL A N 1
ATOM 757 C CA . VAL A 1 94 ? -11.570 -6.269 4.411 1.00 92.06 94 VAL A CA 1
ATOM 758 C C . VAL A 1 94 ? -12.629 -5.216 4.742 1.00 92.06 94 VAL A 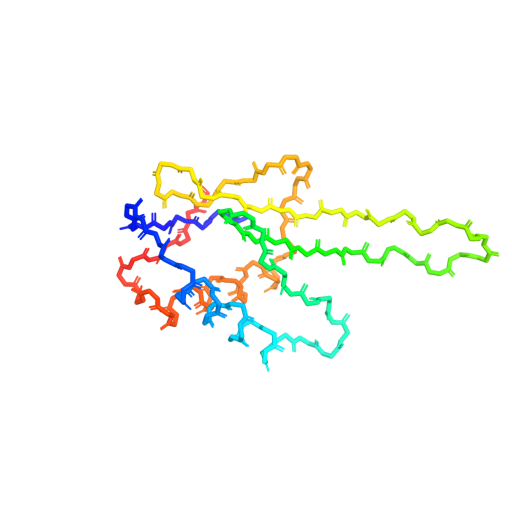C 1
ATOM 760 O O . VAL A 1 94 ? -12.894 -4.322 3.948 1.00 92.06 94 VAL A O 1
ATOM 763 N N . GLN A 1 95 ? -13.198 -5.262 5.943 1.00 92.00 95 GLN A N 1
ATOM 764 C CA . GLN A 1 95 ? -14.199 -4.304 6.411 1.00 92.00 95 GLN A CA 1
ATOM 765 C C . GLN A 1 95 ? -13.658 -2.872 6.571 1.00 92.00 95 GLN A C 1
ATOM 767 O O . GLN A 1 95 ? -14.430 -1.914 6.599 1.00 92.00 95 GLN A O 1
ATOM 772 N N . ASN A 1 96 ? -12.336 -2.711 6.676 1.00 90.81 96 ASN A N 1
ATOM 773 C CA . ASN A 1 96 ? -11.691 -1.434 6.967 1.00 90.81 96 ASN A CA 1
ATOM 774 C C . ASN A 1 96 ? -11.073 -0.764 5.738 1.00 90.81 96 ASN A C 1
ATOM 776 O O . ASN A 1 96 ? -10.567 0.351 5.864 1.00 90.81 96 ASN A O 1
ATOM 780 N N . VAL A 1 97 ? -11.096 -1.404 4.568 1.00 91.31 97 VAL A N 1
ATOM 781 C CA . VAL A 1 97 ? -10.431 -0.905 3.358 1.00 91.31 97 VAL A CA 1
ATOM 782 C C . VAL A 1 97 ? -11.373 -1.052 2.171 1.00 91.31 97 VAL A C 1
ATOM 784 O O . VAL A 1 97 ? -11.939 -2.114 1.943 1.00 91.31 97 VAL A O 1
ATOM 787 N N . THR A 1 98 ? -11.576 0.015 1.403 1.00 89.56 98 THR A N 1
ATOM 788 C CA . THR A 1 98 ? -12.514 0.011 0.273 1.00 89.56 98 THR A CA 1
ATOM 789 C C . THR A 1 98 ? -11.937 0.779 -0.903 1.00 89.56 98 THR A C 1
ATOM 791 O O . THR A 1 98 ? -11.347 1.844 -0.730 1.00 89.56 98 THR A O 1
ATOM 794 N N . ILE A 1 99 ? -12.135 0.264 -2.113 1.00 83.69 99 ILE A N 1
ATOM 795 C CA . ILE A 1 99 ? -11.852 1.016 -3.333 1.00 83.69 99 ILE A CA 1
ATOM 796 C C . ILE A 1 99 ? -13.038 1.937 -3.609 1.00 83.69 99 ILE A C 1
ATOM 798 O O . ILE A 1 99 ? -14.186 1.493 -3.608 1.00 83.69 99 ILE A O 1
ATOM 802 N N . ILE A 1 100 ? -12.758 3.211 -3.859 1.00 81.75 100 ILE A N 1
ATOM 803 C CA . ILE A 1 100 ? -13.751 4.178 -4.326 1.00 81.75 100 ILE A CA 1
ATOM 804 C C . ILE A 1 100 ? -13.395 4.624 -5.750 1.00 81.75 100 ILE A C 1
ATOM 806 O O . ILE A 1 100 ? -12.213 4.680 -6.119 1.00 81.75 100 ILE A O 1
ATOM 810 N N . LYS A 1 101 ? -14.442 4.850 -6.553 1.00 62.88 101 LYS A N 1
ATOM 811 C CA . LYS A 1 101 ? -14.331 5.373 -7.919 1.00 62.88 101 LYS A CA 1
ATOM 812 C C . LYS A 1 101 ? -13.940 6.843 -7.894 1.00 62.88 101 LYS A C 1
ATOM 814 O O . LYS A 1 101 ? -14.487 7.566 -7.034 1.00 62.88 101 LYS A O 1
#

Secondary structure (DSSP, 8-state):
-EEEE--S---HHHHHHHHHHHHHHS-TTSPPEEEETTEEEEEEE----SSS---EEEEEEEEETTEEEE-SS----HHHHHHHHHHHHHHH-GGGEEEE-

Sequence (101 aa):
MLIKVNVKTINKDKLKLIVDYYNLKKSIDDEPLELINNGFKIQLSYMKGQFGDHDKMCKQVQWNKGCLSSNSYISFKYDESLLLFASLTHVLGVQNVTIIK

Organism: NCBI:txid1070528

Foldseek 3Di:
DFKAFQDQDDDPVLVVQLQVQLQVPDDPPAFGWDDDDAWIKGWDFDDPDPDDDGPIDIWIWGDDRRGTHTDPDDDDDPVSVVSSQVSCCVRVNPVGMDDDD